Protein AF-A0A4U6BSP9-F1 (afdb_monomer_lite)

Secondary structure (DSSP, 8-state):
-EEEEEE---SSEEEEE-TT-EEEEES-EEEE-S-BSEEEEE-SS-EEEEEEEEEEE-SSEEBTT-SEEE-TT-EEEEEEEEEES-EESBSEEE-TT-EEE-SS--TTSS--SB--EE-TT-EE-

pLDDT: mean 96.48, std 7.24, range [45.84, 98.88]

Foldseek 3Di:
DADPAEAAADAAEQAAFEDLREAEAEPYEYEYEYEHLEHAHFPQLGEYEYYQYEYEYDDEYERANAHHEDANQGEYEYENYHYHDAYADEQYEFEHLYEHEDPPCDQCNGHYDHTYDYYHNGDYD

Structure (mmCIF, N/CA/C/O backbone):
data_AF-A0A4U6BSP9-F1
#
_entry.id   AF-A0A4U6BSP9-F1
#
loop_
_atom_site.group_PDB
_atom_site.id
_atom_site.type_symbol
_atom_site.label_atom_id
_atom_site.label_alt_id
_atom_site.label_comp_id
_atom_site.label_asym_id
_atom_site.label_enti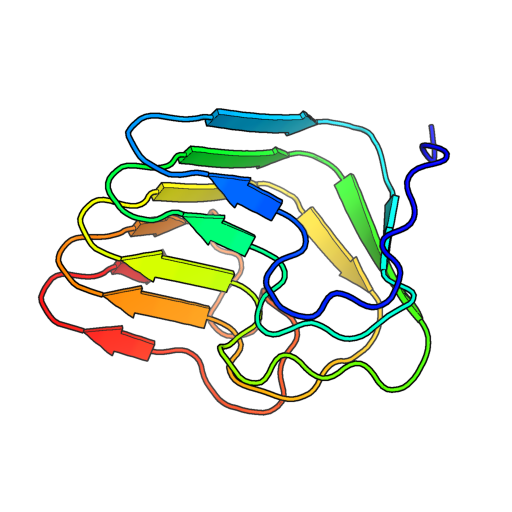ty_id
_atom_site.label_seq_id
_atom_site.pdbx_PDB_ins_code
_atom_site.Cartn_x
_atom_site.Cartn_y
_atom_site.Cartn_z
_atom_site.occupancy
_atom_site.B_iso_or_equiv
_atom_site.auth_seq_id
_atom_site.auth_comp_id
_atom_site.auth_asym_id
_atom_site.auth_atom_id
_atom_site.pdbx_PDB_model_num
ATOM 1 N N . MET A 1 1 ? -6.344 15.177 12.807 1.00 45.84 1 MET A N 1
ATOM 2 C CA . MET A 1 1 ? -7.540 15.573 12.029 1.00 45.84 1 MET A CA 1
ATOM 3 C C . MET A 1 1 ? -7.979 14.348 11.235 1.00 45.84 1 MET A C 1
ATOM 5 O O . MET A 1 1 ? -7.138 13.768 10.561 1.00 45.84 1 MET A O 1
ATOM 9 N N . SER A 1 2 ? -9.222 13.883 11.363 1.00 53.75 2 SER A N 1
ATOM 10 C CA . SER A 1 2 ? -9.761 12.863 10.450 1.00 53.75 2 SER A CA 1
ATOM 11 C C . SER A 1 2 ? -10.047 13.540 9.114 1.00 53.75 2 SER A C 1
ATOM 13 O O . SER A 1 2 ? -10.839 14.480 9.070 1.00 53.75 2 SER A O 1
ATOM 15 N N . GLY A 1 3 ? -9.361 13.137 8.049 1.00 59.94 3 GLY A N 1
ATOM 16 C CA . GLY A 1 3 ? -9.647 13.658 6.717 1.00 59.94 3 GLY A CA 1
ATOM 17 C C . GLY A 1 3 ? -11.009 13.167 6.239 1.00 59.94 3 GLY A C 1
ATOM 18 O O . GLY A 1 3 ? -11.423 12.060 6.572 1.00 59.94 3 GLY A O 1
ATOM 19 N N . ASN A 1 4 ? -11.683 13.954 5.399 1.00 76.75 4 ASN A N 1
ATOM 20 C CA . ASN A 1 4 ? -12.941 13.568 4.740 1.00 76.75 4 ASN A CA 1
ATOM 21 C C . ASN A 1 4 ? -12.745 12.503 3.637 1.00 76.75 4 ASN A C 1
ATOM 23 O O . ASN A 1 4 ? -13.596 12.340 2.766 1.00 76.75 4 ASN A O 1
ATOM 27 N N . VAL A 1 5 ? -11.604 11.808 3.622 1.00 89.38 5 VAL A N 1
ATOM 28 C CA . VAL A 1 5 ? -11.286 10.821 2.592 1.00 89.38 5 VAL A CA 1
ATOM 29 C C . VAL A 1 5 ? -11.961 9.499 2.948 1.00 89.38 5 VAL A C 1
ATOM 31 O O . VAL A 1 5 ? -11.734 8.922 4.014 1.00 89.38 5 VAL A O 1
ATOM 34 N N . SER A 1 6 ? -12.789 9.015 2.026 1.00 94.06 6 SER A N 1
ATOM 35 C CA . SER A 1 6 ? -13.433 7.710 2.098 1.00 94.06 6 SER A CA 1
ATOM 36 C C . SER A 1 6 ? -13.287 6.993 0.760 1.00 94.06 6 SER A C 1
ATOM 38 O O . SER A 1 6 ? -13.690 7.520 -0.277 1.00 94.06 6 SER A O 1
ATOM 40 N N . PHE A 1 7 ? -12.710 5.792 0.779 1.00 96.81 7 PHE A N 1
ATOM 41 C CA . PHE A 1 7 ? -12.642 4.931 -0.399 1.00 96.81 7 PHE A CA 1
ATOM 42 C C . PHE A 1 7 ? -13.891 4.054 -0.478 1.00 96.81 7 PHE A C 1
ATOM 44 O O . PHE A 1 7 ? -14.096 3.182 0.367 1.00 96.81 7 PHE A O 1
ATOM 51 N N . GLY A 1 8 ? -14.721 4.292 -1.493 1.00 96.94 8 GLY A N 1
ATOM 52 C CA . GLY A 1 8 ? -15.810 3.395 -1.881 1.00 96.94 8 GLY A CA 1
ATOM 53 C C . GLY A 1 8 ? -15.322 2.236 -2.755 1.00 96.94 8 GLY A C 1
ATOM 54 O O . GLY A 1 8 ? -14.129 2.093 -3.008 1.00 96.94 8 GLY A O 1
ATOM 55 N N . ALA A 1 9 ? -16.254 1.411 -3.235 1.00 97.56 9 ALA A N 1
ATOM 56 C CA . ALA A 1 9 ? -15.912 0.243 -4.041 1.00 97.56 9 ALA A CA 1
ATOM 57 C C . ALA A 1 9 ? -15.226 0.645 -5.357 1.00 97.56 9 ALA A C 1
ATOM 59 O O . ALA A 1 9 ? -15.690 1.544 -6.058 1.00 97.56 9 ALA A O 1
ATOM 60 N N . CYS A 1 10 ? -14.141 -0.047 -5.706 1.00 97.12 10 CYS A N 1
ATOM 61 C CA . CYS A 1 10 ? -13.367 0.210 -6.919 1.00 97.12 10 CYS A CA 1
ATOM 62 C C . CYS A 1 10 ? -13.153 -1.081 -7.712 1.00 97.12 10 CYS A C 1
ATOM 64 O O . CYS A 1 10 ? -12.744 -2.096 -7.159 1.00 97.12 10 CYS A O 1
ATOM 66 N N . ALA A 1 11 ? -13.328 -1.034 -9.035 1.00 96.56 11 ALA A N 1
ATOM 67 C CA . ALA A 1 11 ? -13.064 -2.192 -9.897 1.00 96.56 11 ALA A CA 1
ATOM 68 C C . ALA A 1 11 ? -11.572 -2.582 -9.959 1.00 96.56 11 ALA A C 1
ATOM 70 O O . ALA A 1 11 ? -11.241 -3.697 -10.346 1.00 96.56 11 ALA A O 1
ATOM 71 N N . ALA A 1 12 ? -10.672 -1.660 -9.594 1.00 96.56 12 ALA A N 1
ATOM 72 C CA . ALA A 1 12 ? -9.226 -1.861 -9.595 1.00 96.56 12 ALA A CA 1
ATOM 73 C C . ALA A 1 12 ? -8.620 -1.576 -8.211 1.00 96.56 12 ALA A C 1
ATOM 75 O O . ALA A 1 12 ? -8.811 -2.364 -7.294 1.00 96.56 12 ALA A O 1
ATOM 76 N N . ASN A 1 13 ? -7.884 -0.476 -8.040 1.00 98.12 13 ASN A N 1
ATOM 77 C CA . ASN A 1 13 ? -7.147 -0.184 -6.809 1.00 98.12 13 ASN A CA 1
ATOM 78 C C . ASN A 1 13 ? -7.597 1.149 -6.208 1.00 98.12 13 ASN A C 1
ATOM 80 O O . ASN A 1 13 ? -7.906 2.069 -6.962 1.00 98.12 13 ASN A O 1
ATOM 84 N N . HIS A 1 14 ? -7.550 1.280 -4.881 1.00 98.38 14 HIS A N 1
ATOM 85 C CA . HIS A 1 14 ? -7.786 2.567 -4.209 1.00 98.38 14 HIS A CA 1
ATOM 86 C C . HIS A 1 14 ? -6.618 3.544 -4.398 1.00 98.38 14 HIS A C 1
ATOM 88 O O . HIS A 1 14 ? -6.818 4.683 -4.806 1.00 98.38 14 HIS A O 1
ATOM 94 N N . LEU A 1 15 ? -5.392 3.093 -4.124 1.00 98.31 15 LEU A N 1
ATOM 95 C CA . LEU A 1 15 ? -4.161 3.872 -4.238 1.00 98.31 15 LEU A CA 1
ATOM 96 C C . LEU A 1 15 ? -3.248 3.183 -5.249 1.00 98.31 15 LEU A C 1
ATOM 98 O O . LEU A 1 15 ? -2.693 2.116 -4.978 1.00 98.31 15 LEU A O 1
ATOM 102 N N . ARG A 1 16 ? -3.114 3.771 -6.440 1.00 98.25 16 ARG A N 1
ATOM 103 C CA . ARG A 1 16 ? -2.316 3.213 -7.535 1.00 98.25 16 ARG A CA 1
ATOM 104 C C . ARG A 1 16 ? -1.221 4.189 -7.953 1.00 98.25 16 ARG A C 1
ATOM 106 O O . ARG A 1 16 ? -1.510 5.204 -8.574 1.00 98.25 16 ARG A O 1
ATOM 113 N N . ALA A 1 17 ? 0.024 3.826 -7.675 1.00 98.56 17 ALA A N 1
ATOM 114 C CA . ALA A 1 17 ? 1.214 4.513 -8.155 1.00 98.56 17 ALA A CA 1
ATOM 115 C C . ALA A 1 17 ? 1.898 3.648 -9.223 1.00 98.56 17 ALA A C 1
ATOM 117 O O . ALA A 1 17 ? 2.220 2.483 -8.980 1.00 98.56 17 ALA A O 1
ATOM 118 N N . THR A 1 18 ? 2.108 4.193 -10.418 1.00 97.88 18 THR A N 1
ATOM 119 C CA . THR A 1 18 ? 2.734 3.481 -11.544 1.00 97.88 18 THR A CA 1
ATOM 120 C C . THR A 1 18 ? 3.692 4.401 -12.278 1.00 97.88 18 THR A C 1
ATOM 122 O O . THR A 1 18 ? 3.470 5.607 -12.265 1.00 97.88 18 THR A O 1
ATOM 125 N N . GLN A 1 19 ? 4.677 3.843 -12.982 1.00 96.31 19 GLN A N 1
ATOM 126 C CA . GLN A 1 19 ? 5.569 4.582 -13.881 1.00 96.31 19 GLN A CA 1
ATOM 127 C C . GLN A 1 19 ? 6.202 5.797 -13.187 1.00 96.31 19 GLN A C 1
ATOM 129 O O . GLN A 1 19 ? 6.028 6.929 -13.627 1.00 96.31 19 GLN A O 1
ATOM 134 N N . TYR A 1 20 ? 6.904 5.558 -12.074 1.00 96.56 20 TYR A N 1
ATOM 135 C CA . TYR A 1 20 ? 7.562 6.602 -11.271 1.00 96.56 20 TYR A CA 1
ATOM 136 C C . TYR A 1 20 ? 6.608 7.568 -10.546 1.00 96.56 20 TYR A C 1
ATOM 138 O O . TYR A 1 20 ? 7.059 8.522 -9.916 1.00 96.56 20 TYR A O 1
ATOM 146 N N . GLY A 1 21 ? 5.294 7.318 -10.582 1.00 98.31 21 GLY A N 1
ATOM 147 C CA . GLY A 1 21 ? 4.315 8.073 -9.804 1.00 98.31 21 GLY A CA 1
ATOM 148 C C . GLY A 1 21 ? 4.488 7.880 -8.295 1.00 98.31 21 GLY A C 1
ATOM 149 O O . GLY A 1 21 ? 4.900 6.810 -7.838 1.00 98.31 21 GLY A O 1
ATOM 150 N N . SER A 1 22 ? 4.126 8.906 -7.523 1.00 98.25 22 SER A N 1
ATOM 151 C CA . SER A 1 22 ? 4.203 8.897 -6.063 1.00 98.25 22 SER A CA 1
ATOM 152 C C . SER A 1 22 ? 2.875 9.279 -5.407 1.00 98.25 22 SER A C 1
ATOM 154 O O . SER A 1 22 ? 2.141 10.141 -5.889 1.00 98.25 22 SER A O 1
ATOM 156 N N . ILE A 1 23 ? 2.561 8.619 -4.293 1.00 98.50 23 ILE A N 1
ATOM 157 C CA . ILE A 1 23 ? 1.435 8.951 -3.414 1.00 98.50 23 ILE A CA 1
ATOM 158 C C . ILE A 1 23 ? 1.98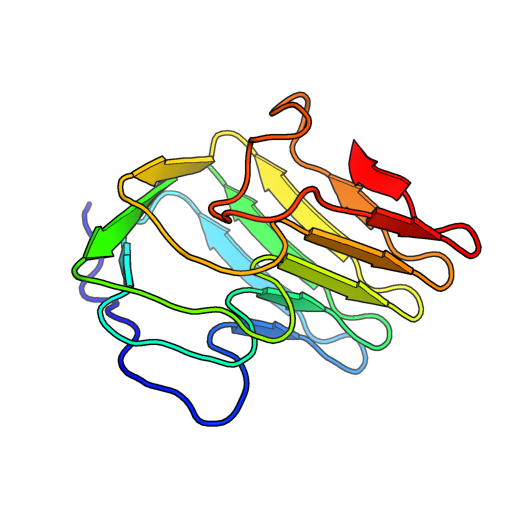4 9.107 -2.000 1.00 98.50 23 ILE A C 1
ATOM 160 O O . ILE A 1 23 ? 2.629 8.197 -1.483 1.00 98.50 23 ILE A O 1
ATOM 164 N N . LEU A 1 24 ? 1.711 10.249 -1.370 1.00 97.75 24 LEU A N 1
ATOM 165 C CA . LEU A 1 24 ? 2.145 10.561 -0.010 1.00 97.75 24 LEU A CA 1
ATOM 166 C C . LEU A 1 24 ? 0.926 10.927 0.837 1.00 97.75 24 LEU A C 1
ATOM 168 O O . LEU A 1 24 ? 0.209 11.871 0.512 1.00 97.75 24 LEU A O 1
ATOM 172 N N . ILE A 1 25 ? 0.703 10.197 1.929 1.00 95.75 25 ILE A N 1
ATOM 173 C CA . ILE A 1 25 ? -0.360 10.482 2.898 1.00 95.75 25 ILE A CA 1
ATOM 174 C C . ILE A 1 25 ? 0.265 10.479 4.290 1.00 95.75 25 ILE A C 1
ATOM 176 O O . ILE A 1 25 ? 0.834 9.481 4.722 1.00 95.75 25 ILE A O 1
ATOM 180 N N . SER A 1 26 ? 0.176 11.599 5.003 1.00 95.56 26 SER A N 1
ATOM 181 C CA . SER A 1 26 ? 0.824 11.757 6.305 1.00 95.56 26 SER A CA 1
ATOM 182 C C . SER A 1 26 ? -0.095 12.464 7.290 1.00 95.56 26 SER A C 1
ATOM 184 O O . SER A 1 26 ? -0.664 13.501 6.955 1.00 95.56 26 SER A O 1
ATOM 186 N N . GLY A 1 27 ? -0.256 11.913 8.496 1.00 94.88 27 GLY A N 1
ATOM 187 C CA . GLY A 1 27 ? -0.946 12.582 9.608 1.00 94.88 27 GLY A CA 1
ATOM 188 C C . GLY A 1 27 ? -2.469 12.714 9.479 1.00 94.88 27 GLY A C 1
ATOM 189 O O . GLY A 1 27 ? -3.104 13.345 10.329 1.00 94.88 27 GLY A O 1
ATOM 190 N N . VAL A 1 28 ? -3.068 12.154 8.424 1.00 93.81 28 VAL A N 1
ATOM 191 C CA . VAL A 1 28 ? -4.499 12.287 8.129 1.00 93.81 28 VAL A CA 1
ATOM 192 C C . VAL A 1 28 ? -5.143 10.909 8.060 1.00 93.81 28 VAL A C 1
ATOM 194 O O . VAL A 1 28 ? -4.869 10.120 7.157 1.00 93.81 28 VAL A O 1
ATOM 197 N N . ASN A 1 29 ? -6.027 10.640 9.019 1.00 95.25 29 ASN A N 1
ATOM 198 C CA . ASN A 1 29 ? -6.803 9.402 9.064 1.00 95.25 29 ASN A CA 1
ATOM 199 C C . ASN A 1 29 ? -7.852 9.393 7.948 1.00 95.25 29 ASN A C 1
ATOM 201 O O . ASN A 1 29 ? -8.396 10.447 7.611 1.00 95.25 29 ASN A O 1
ATOM 205 N N . TYR A 1 30 ? -8.176 8.213 7.426 1.00 96.75 30 TYR A N 1
ATOM 206 C CA . TYR A 1 30 ? -9.213 8.035 6.407 1.00 96.75 30 TYR A CA 1
ATOM 207 C C . TYR A 1 30 ? -9.918 6.687 6.557 1.00 96.75 30 TYR A C 1
ATOM 209 O O . TYR A 1 30 ? -9.483 5.816 7.313 1.00 96.75 30 TYR A O 1
ATOM 217 N N . THR A 1 31 ? -11.021 6.520 5.828 1.00 97.12 31 THR A N 1
ATOM 218 C CA . THR A 1 31 ? -11.847 5.307 5.902 1.00 97.12 31 THR A CA 1
ATOM 219 C C . THR A 1 31 ? -11.870 4.560 4.568 1.00 97.12 31 THR A C 1
ATOM 221 O O . THR A 1 31 ? -11.842 5.169 3.499 1.00 97.12 31 THR A O 1
ATOM 224 N N . ILE A 1 32 ? -11.952 3.234 4.619 1.00 97.94 32 ILE A N 1
ATOM 225 C CA . ILE A 1 32 ? -12.266 2.360 3.490 1.00 97.94 32 ILE A CA 1
ATOM 226 C C . ILE A 1 32 ? -13.645 1.747 3.746 1.00 97.94 32 ILE A C 1
ATOM 228 O O . ILE A 1 32 ? -13.834 1.025 4.722 1.00 97.94 32 ILE A O 1
ATOM 232 N N . ASN A 1 33 ? -14.589 2.047 2.858 1.00 96.81 33 ASN A N 1
ATOM 233 C CA . ASN A 1 33 ? -15.991 1.629 2.929 1.00 96.81 33 ASN A CA 1
ATOM 234 C C . ASN A 1 33 ? -16.388 0.674 1.791 1.00 96.81 33 ASN A C 1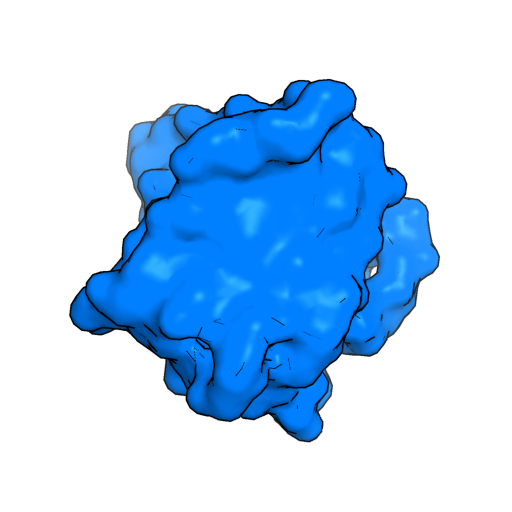
ATOM 236 O O . ASN A 1 33 ? -17.529 0.221 1.745 1.00 96.81 33 ASN A O 1
ATOM 240 N N . GLY A 1 34 ? -15.489 0.386 0.845 1.00 97.69 34 GLY A N 1
ATOM 241 C CA . GLY A 1 34 ? -15.770 -0.524 -0.261 1.00 97.69 34 GLY A CA 1
ATOM 242 C C . GLY A 1 34 ? -14.597 -1.420 -0.628 1.00 97.69 34 GLY A C 1
ATOM 243 O O . GLY A 1 34 ? -13.438 -1.103 -0.369 1.00 97.69 34 GLY A O 1
ATOM 244 N N . SER A 1 35 ? -14.923 -2.576 -1.202 1.00 98.50 35 SER A N 1
ATOM 245 C CA . SER A 1 35 ? -13.951 -3.558 -1.685 1.00 98.50 35 SER A CA 1
ATOM 246 C C . SER A 1 35 ? -13.273 -3.089 -2.973 1.00 98.50 35 SER A C 1
ATOM 248 O O . SER A 1 35 ? -13.849 -2.337 -3.762 1.00 98.50 35 SER A O 1
ATOM 250 N N . ALA A 1 36 ? -12.062 -3.583 -3.209 1.00 98.75 36 ALA A N 1
ATOM 251 C CA . ALA A 1 36 ? -11.309 -3.345 -4.435 1.00 98.75 36 ALA A CA 1
ATOM 252 C C . ALA A 1 36 ? -10.431 -4.555 -4.757 1.00 98.75 36 ALA A C 1
ATOM 254 O O . ALA A 1 36 ? -10.339 -5.485 -3.966 1.00 98.75 36 ALA A O 1
ATOM 255 N N . VAL A 1 37 ? -9.731 -4.563 -5.887 1.00 98.62 37 VAL A N 1
ATOM 256 C CA . VAL A 1 37 ? -8.697 -5.583 -6.127 1.00 98.62 37 VAL A CA 1
ATOM 257 C C . VAL A 1 37 ? -7.555 -5.404 -5.125 1.00 98.62 37 VAL A C 1
ATOM 259 O O . VAL A 1 37 ? -7.062 -6.391 -4.583 1.00 98.62 37 VAL A O 1
ATOM 262 N N . ARG A 1 38 ? -7.145 -4.154 -4.858 1.00 98.69 38 ARG A N 1
ATOM 263 C CA . ARG A 1 38 ? -6.045 -3.803 -3.939 1.00 98.69 38 ARG A CA 1
ATOM 264 C C . ARG A 1 38 ? -6.316 -2.469 -3.251 1.00 98.69 38 ARG A C 1
ATOM 266 O O . ARG A 1 38 ? -6.910 -1.574 -3.859 1.00 98.69 38 ARG A O 1
ATOM 273 N N . HIS A 1 39 ? -5.820 -2.285 -2.030 1.00 98.75 39 HIS A N 1
ATOM 274 C CA . HIS A 1 39 ? -5.800 -0.950 -1.437 1.00 98.75 39 HIS A CA 1
ATOM 275 C C . HIS A 1 39 ? -4.565 -0.168 -1.894 1.00 98.75 39 HIS A C 1
ATOM 277 O O . HIS A 1 39 ? -4.726 0.907 -2.463 1.00 98.75 39 HIS A O 1
ATOM 283 N N . HIS A 1 40 ? -3.364 -0.737 -1.752 1.00 98.75 40 HIS A N 1
ATOM 284 C CA . HIS A 1 40 ? -2.129 -0.177 -2.311 1.00 98.75 40 HIS A CA 1
ATOM 285 C C . HIS A 1 40 ? -1.653 -0.975 -3.521 1.00 98.75 40 HIS A C 1
ATOM 287 O O . HIS A 1 40 ? -1.577 -2.204 -3.480 1.00 98.75 40 HIS A O 1
ATOM 293 N N . SER A 1 41 ? -1.261 -0.268 -4.575 1.00 98.62 41 SER A N 1
ATOM 294 C CA . SER A 1 41 ? -0.652 -0.842 -5.769 1.00 98.62 41 SER A CA 1
ATOM 295 C C . SER A 1 41 ? 0.488 0.046 -6.257 1.00 98.62 41 SER A C 1
ATOM 297 O O . SER A 1 41 ? 0.237 1.081 -6.873 1.00 98.62 41 SER A O 1
ATOM 299 N N . ALA A 1 42 ? 1.726 -0.386 -6.040 1.00 98.81 42 ALA A N 1
ATOM 300 C CA . ALA A 1 42 ? 2.935 0.261 -6.542 1.00 98.81 42 ALA A CA 1
ATOM 301 C C . ALA A 1 42 ? 3.550 -0.588 -7.669 1.00 98.81 42 ALA A C 1
ATOM 303 O O . ALA A 1 42 ? 4.151 -1.624 -7.395 1.00 98.81 42 ALA A O 1
ATOM 304 N N . SER A 1 43 ? 3.350 -0.204 -8.937 1.00 96.94 43 SER A N 1
ATOM 305 C CA . SER A 1 43 ? 3.815 -0.998 -10.090 1.00 96.94 43 SER A CA 1
ATOM 306 C C . SER A 1 43 ? 3.610 -0.338 -11.458 1.00 96.94 43 SER A C 1
ATOM 308 O O . SER A 1 43 ? 2.503 0.124 -11.730 1.00 96.94 43 SER A O 1
ATOM 310 N N . PRO A 1 44 ? 4.578 -0.402 -12.391 1.00 97.75 44 PRO A N 1
ATOM 311 C CA . PRO A 1 44 ? 6.011 -0.581 -12.157 1.00 97.75 44 PRO A CA 1
ATOM 312 C C . PRO A 1 44 ? 6.606 0.697 -11.552 1.00 97.75 44 PRO A C 1
ATOM 314 O O . PRO A 1 44 ? 6.094 1.784 -11.819 1.00 97.75 44 PRO A O 1
ATOM 317 N N . ALA A 1 45 ? 7.672 0.577 -10.758 1.00 97.81 45 ALA A N 1
ATOM 318 C CA . ALA A 1 45 ? 8.439 1.696 -10.189 1.00 97.81 45 ALA A CA 1
ATOM 319 C C . ALA A 1 45 ? 7.597 2.790 -9.492 1.00 97.81 45 ALA A C 1
ATOM 321 O O . ALA A 1 45 ? 7.982 3.954 -9.472 1.00 97.81 45 ALA A O 1
ATOM 322 N N . GLY A 1 46 ? 6.416 2.445 -8.971 1.00 98.75 46 GLY A N 1
ATOM 323 C CA . GLY A 1 46 ? 5.575 3.374 -8.218 1.00 98.75 46 GLY A CA 1
ATOM 324 C C . GLY A 1 46 ? 6.027 3.481 -6.766 1.00 98.75 46 GLY A C 1
ATOM 325 O O . GLY A 1 46 ? 6.570 2.520 -6.222 1.00 98.75 46 GLY A O 1
ATOM 326 N N . TYR A 1 47 ? 5.750 4.617 -6.131 1.00 98.75 47 TYR A N 1
ATOM 327 C CA . TYR A 1 47 ? 6.031 4.837 -4.715 1.00 98.75 47 TYR A CA 1
ATOM 328 C C . TYR A 1 47 ? 4.763 5.214 -3.947 1.00 98.75 47 TYR A C 1
ATOM 330 O O . TYR A 1 47 ? 4.049 6.143 -4.325 1.00 98.75 47 TYR A O 1
ATOM 338 N N . ILE A 1 48 ? 4.469 4.501 -2.863 1.00 98.88 48 ILE A N 1
ATOM 339 C CA . ILE A 1 48 ? 3.364 4.828 -1.955 1.00 98.88 48 ILE A CA 1
ATOM 340 C C . ILE A 1 48 ? 3.924 4.936 -0.542 1.00 98.88 48 ILE A C 1
ATOM 342 O O . ILE A 1 48 ? 4.495 3.974 -0.039 1.00 98.88 48 ILE A O 1
ATOM 346 N N . ASN A 1 49 ? 3.721 6.086 0.097 1.00 98.56 49 ASN A N 1
ATOM 347 C CA . ASN A 1 49 ? 4.170 6.347 1.457 1.00 98.56 49 ASN A CA 1
ATOM 348 C C . ASN A 1 49 ? 3.013 6.794 2.351 1.00 98.56 49 ASN A C 1
ATOM 350 O O . ASN A 1 49 ? 2.416 7.849 2.114 1.00 98.56 49 ASN A O 1
ATOM 354 N N . LEU A 1 50 ? 2.715 6.006 3.383 1.00 98.25 50 LEU A N 1
ATOM 355 C CA . LEU A 1 50 ? 1.736 6.328 4.418 1.00 98.25 50 LEU A CA 1
ATOM 356 C C . LEU A 1 50 ? 2.437 6.446 5.770 1.00 98.25 50 LEU A C 1
ATOM 358 O O . LEU A 1 50 ? 3.150 5.532 6.182 1.00 98.25 50 LEU A O 1
ATOM 362 N N . VAL A 1 51 ? 2.217 7.552 6.482 1.00 97.94 51 VAL A N 1
ATOM 363 C CA . VAL A 1 51 ? 2.921 7.824 7.744 1.00 97.94 51 VAL A CA 1
ATOM 364 C C . VAL A 1 51 ? 1.993 8.411 8.811 1.00 97.94 51 VAL A C 1
ATOM 366 O O . VAL A 1 51 ? 1.226 9.331 8.533 1.00 97.94 51 VAL A O 1
ATOM 369 N N . ASN A 1 52 ? 2.107 7.924 10.053 1.00 97.00 52 ASN A N 1
ATOM 370 C CA . ASN A 1 52 ? 1.450 8.487 11.244 1.00 97.00 52 ASN A CA 1
ATOM 371 C C . ASN A 1 52 ? -0.074 8.657 11.090 1.00 97.00 52 ASN A C 1
ATOM 373 O O . ASN A 1 52 ? -0.599 9.757 11.269 1.00 97.00 52 ASN A O 1
ATOM 377 N N . LEU A 1 53 ? -0.789 7.594 10.721 1.00 96.75 53 LEU A N 1
ATOM 378 C CA . LEU A 1 53 ? -2.236 7.665 10.499 1.00 96.75 53 LEU A CA 1
ATOM 379 C C . LEU A 1 53 ? -2.958 6.366 10.857 1.00 96.75 53 LEU A C 1
ATOM 381 O O . LEU A 1 53 ? -2.379 5.281 10.858 1.00 96.75 53 LEU A O 1
ATOM 385 N N . THR A 1 54 ? -4.258 6.483 11.095 1.00 96.94 54 THR A N 1
ATOM 386 C CA . THR A 1 54 ? -5.178 5.356 11.241 1.00 96.94 54 THR A CA 1
ATOM 387 C C . THR A 1 54 ? -6.057 5.241 10.003 1.00 96.94 54 THR A C 1
ATOM 389 O O . THR A 1 54 ? -6.690 6.212 9.584 1.00 96.94 54 THR A O 1
ATOM 392 N N . VAL A 1 55 ? -6.121 4.037 9.443 1.00 97.75 55 VAL A N 1
ATOM 393 C CA . VAL A 1 55 ? -7.041 3.658 8.372 1.00 97.75 55 VAL A CA 1
ATOM 394 C C . VAL A 1 55 ? -8.145 2.798 8.963 1.00 97.75 55 VAL A C 1
ATOM 396 O O . VAL A 1 55 ? -7.886 1.708 9.478 1.00 97.75 55 VAL A O 1
ATOM 399 N N . THR A 1 56 ? -9.382 3.273 8.884 1.00 97.50 56 THR A N 1
ATOM 400 C CA . THR A 1 56 ? -10.551 2.535 9.373 1.00 97.50 56 THR A CA 1
ATOM 401 C C . THR A 1 56 ? -11.189 1.757 8.228 1.00 97.50 56 THR A C 1
ATOM 403 O O . THR A 1 56 ? -11.532 2.331 7.201 1.00 97.50 56 THR A O 1
ATOM 406 N N . LEU A 1 57 ? -11.357 0.451 8.392 1.00 98.12 57 LEU A N 1
ATOM 407 C CA . LEU A 1 57 ? -12.057 -0.435 7.468 1.00 98.12 57 LEU A CA 1
ATOM 408 C C . LEU A 1 57 ? -13.457 -0.693 8.020 1.00 98.12 57 LEU A C 1
ATOM 410 O O . LEU A 1 57 ? -13.594 -1.137 9.161 1.00 98.12 57 LEU A O 1
ATOM 414 N N . THR A 1 58 ? -14.490 -0.452 7.217 1.00 96.12 58 THR A N 1
ATOM 415 C CA . THR A 1 58 ? -15.878 -0.716 7.614 1.00 96.12 58 THR A CA 1
ATOM 416 C C . THR A 1 58 ? -16.521 -1.774 6.718 1.00 96.12 58 THR A C 1
ATOM 418 O O . THR A 1 58 ? -16.283 -1.828 5.513 1.00 96.12 58 THR A O 1
ATOM 421 N N . GLY A 1 59 ? -17.340 -2.641 7.319 1.00 92.88 59 GLY A N 1
ATOM 422 C CA . GLY A 1 59 ? -18.030 -3.721 6.611 1.00 92.88 59 GLY A CA 1
ATOM 423 C C . GLY A 1 59 ? -17.148 -4.932 6.280 1.00 92.88 59 GLY A C 1
ATOM 424 O O . GLY A 1 59 ? -16.093 -5.151 6.875 1.00 92.88 59 GLY A O 1
ATOM 425 N N . THR A 1 60 ? -17.620 -5.756 5.341 1.00 92.81 60 THR A N 1
ATOM 426 C CA . THR A 1 60 ? -16.973 -7.013 4.930 1.00 92.81 60 THR A CA 1
ATOM 427 C C . THR A 1 60 ? -16.135 -6.795 3.671 1.00 92.81 60 THR A C 1
ATOM 429 O O . THR A 1 60 ? -16.547 -7.127 2.560 1.00 92.81 60 THR A O 1
ATOM 432 N N . LEU A 1 61 ? -14.962 -6.185 3.837 1.00 98.19 61 LEU A N 1
ATOM 433 C CA . LEU A 1 61 ? -14.101 -5.817 2.713 1.00 98.19 61 LEU A CA 1
ATOM 434 C C . LEU A 1 61 ? -13.323 -7.018 2.154 1.00 98.19 61 LEU A C 1
ATOM 436 O O . LEU A 1 61 ? -12.834 -7.880 2.893 1.00 98.19 61 LEU A O 1
ATOM 440 N N . ALA A 1 62 ? -13.155 -7.047 0.834 1.00 98.31 62 ALA A N 1
ATOM 441 C CA . ALA A 1 62 ? -12.367 -8.051 0.128 1.00 98.31 62 ALA A CA 1
ATOM 442 C C . ALA A 1 62 ? -11.354 -7.387 -0.809 1.00 98.31 62 ALA A C 1
ATOM 444 O O . ALA A 1 62 ? -11.714 -6.487 -1.569 1.00 98.31 62 ALA A O 1
ATOM 445 N N . PHE A 1 63 ? -10.105 -7.864 -0.764 1.00 98.69 63 PHE A N 1
ATOM 446 C CA . PHE A 1 63 ? -9.016 -7.446 -1.649 1.00 98.69 63 PHE A CA 1
ATOM 447 C C . PHE A 1 63 ? -8.446 -8.652 -2.388 1.00 98.69 63 PHE A C 1
ATOM 449 O O . PHE A 1 63 ? -7.493 -9.290 -1.939 1.00 98.69 63 PHE A O 1
ATOM 456 N N . SER A 1 64 ? -9.059 -8.991 -3.523 1.00 98.00 64 SER A N 1
ATOM 457 C CA . SER A 1 64 ? -8.777 -10.229 -4.266 1.00 98.00 64 SER A CA 1
ATOM 458 C C . SER A 1 64 ? -7.353 -10.314 -4.825 1.00 98.00 64 SER A C 1
ATOM 460 O O . SER A 1 64 ? -6.823 -11.411 -4.971 1.00 98.00 64 SER A O 1
ATOM 462 N N . GLY A 1 65 ? -6.707 -9.179 -5.101 1.00 96.62 65 GLY A N 1
ATOM 463 C CA . GLY A 1 65 ? -5.297 -9.114 -5.492 1.00 96.62 65 GLY A CA 1
ATOM 464 C C . GLY A 1 65 ? -4.329 -9.018 -4.310 1.00 96.62 65 GLY A C 1
ATOM 465 O O . GLY A 1 65 ? -3.119 -9.084 -4.517 1.00 96.62 65 GLY A O 1
ATOM 466 N N . GLY A 1 66 ? -4.841 -8.857 -3.092 1.00 97.44 66 GLY A N 1
ATOM 467 C CA . GLY A 1 66 ? -4.085 -8.567 -1.879 1.00 97.44 66 GLY A CA 1
ATOM 468 C C . GLY A 1 66 ? -4.126 -7.087 -1.488 1.00 97.44 66 GLY A C 1
ATOM 469 O O . GLY A 1 66 ? -4.191 -6.204 -2.347 1.00 97.44 66 GLY A O 1
ATOM 470 N N . PHE A 1 67 ? -4.104 -6.811 -0.182 1.00 98.81 67 PHE A N 1
ATOM 471 C CA . PHE A 1 67 ? -4.295 -5.468 0.372 1.00 98.81 67 PHE A CA 1
ATOM 472 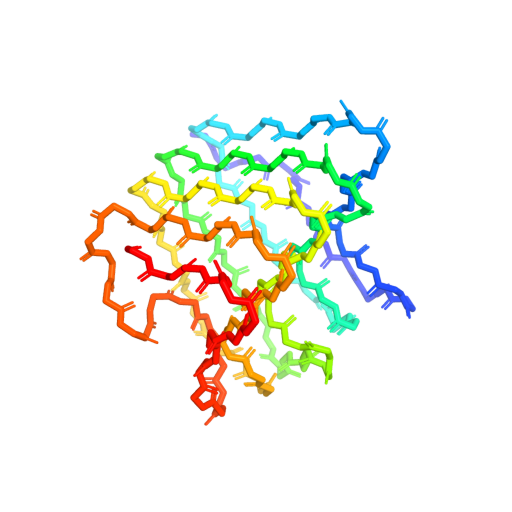C C . PHE A 1 67 ? -3.183 -4.503 -0.060 1.00 98.81 67 PHE A C 1
ATOM 474 O O . PHE A 1 67 ? -3.477 -3.431 -0.595 1.00 98.81 67 PHE A O 1
ATOM 481 N N . ALA A 1 68 ? -1.918 -4.898 0.121 1.00 98.88 68 ALA A N 1
ATOM 482 C CA . ALA A 1 68 ? -0.749 -4.164 -0.359 1.00 98.88 68 ALA A CA 1
ATOM 483 C C . ALA A 1 68 ? 0.002 -4.946 -1.445 1.00 98.88 68 ALA A C 1
ATOM 485 O O . ALA A 1 68 ? 0.365 -6.104 -1.260 1.00 98.88 68 ALA A O 1
ATOM 486 N N . PHE A 1 69 ? 0.276 -4.312 -2.579 1.00 98.81 69 PHE A N 1
ATOM 487 C CA . PHE A 1 69 ? 0.967 -4.959 -3.690 1.00 98.81 69 PHE A CA 1
ATOM 488 C C . PHE A 1 69 ? 2.051 -4.080 -4.272 1.00 98.81 69 PHE A C 1
ATOM 490 O O . PHE A 1 69 ? 1.784 -2.952 -4.697 1.00 98.81 69 PHE A O 1
ATOM 497 N N . ALA A 1 70 ? 3.243 -4.649 -4.369 1.00 98.81 70 ALA A N 1
ATOM 498 C CA . ALA A 1 70 ? 4.354 -4.044 -5.064 1.00 98.81 70 ALA A CA 1
ATOM 499 C C . ALA A 1 70 ? 4.994 -5.075 -6.001 1.00 98.81 70 ALA A C 1
ATOM 501 O O . ALA A 1 70 ? 5.318 -6.192 -5.591 1.00 98.81 70 ALA A O 1
ATOM 502 N N . ASP A 1 71 ? 5.189 -4.699 -7.263 1.00 98.38 71 ASP A N 1
ATOM 503 C CA . ASP A 1 71 ? 6.009 -5.459 -8.206 1.00 98.38 71 ASP A CA 1
ATOM 504 C C . ASP A 1 71 ? 6.789 -4.535 -9.147 1.00 98.38 71 ASP A C 1
ATOM 506 O O . ASP A 1 71 ? 6.530 -3.333 -9.218 1.00 98.38 71 ASP A O 1
ATOM 510 N N . ARG A 1 72 ? 7.774 -5.101 -9.857 1.00 98.25 72 ARG A N 1
ATOM 511 C CA . ARG A 1 72 ? 8.592 -4.405 -10.869 1.00 98.25 72 ARG A CA 1
ATOM 512 C C . ARG A 1 72 ? 9.149 -3.086 -10.328 1.00 98.25 72 ARG A C 1
ATOM 514 O O . ARG A 1 72 ? 8.839 -2.014 -10.848 1.00 98.25 72 ARG A O 1
ATOM 521 N N . LEU A 1 73 ? 9.961 -3.186 -9.273 1.00 98.38 73 LEU A N 1
ATOM 522 C CA . LEU A 1 73 ? 10.576 -2.051 -8.563 1.00 98.38 73 LEU A CA 1
ATOM 523 C C . LEU A 1 73 ? 9.584 -1.130 -7.830 1.00 98.38 73 LEU A C 1
ATOM 525 O O . LEU A 1 73 ? 9.933 -0.008 -7.473 1.00 98.38 73 LEU A O 1
ATOM 529 N N . GLY A 1 74 ? 8.344 -1.570 -7.612 1.00 98.81 74 GLY A N 1
ATOM 530 C CA . GLY A 1 74 ? 7.409 -0.862 -6.744 1.00 98.81 74 GLY A CA 1
ATOM 531 C C . GLY A 1 74 ? 7.928 -0.758 -5.310 1.00 98.81 74 GLY A C 1
ATOM 532 O O . GLY A 1 74 ? 8.536 -1.697 -4.791 1.00 98.81 74 GLY A O 1
ATOM 533 N N . PHE A 1 75 ? 7.656 0.371 -4.661 1.00 98.75 75 PHE A N 1
ATOM 534 C CA . PHE A 1 75 ? 8.041 0.606 -3.277 1.00 98.75 75 PHE A CA 1
ATOM 535 C C . PHE A 1 75 ? 6.855 1.114 -2.458 1.00 98.75 75 PHE A C 1
ATOM 537 O O . PHE A 1 75 ? 6.243 2.131 -2.787 1.00 98.75 75 PHE A O 1
ATOM 544 N N . ILE A 1 76 ? 6.515 0.391 -1.394 1.00 98.88 76 ILE A N 1
ATOM 545 C CA . ILE A 1 76 ? 5.486 0.790 -0.431 1.00 98.88 76 ILE A CA 1
ATOM 546 C C . ILE A 1 76 ? 6.144 0.952 0.933 1.00 98.88 76 ILE A C 1
ATOM 548 O O . ILE A 1 76 ? 6.804 0.030 1.410 1.00 98.88 76 ILE A O 1
ATOM 552 N N . THR A 1 77 ? 5.925 2.093 1.576 1.00 98.69 77 THR A N 1
ATOM 553 C CA . THR A 1 77 ? 6.371 2.369 2.942 1.00 98.69 77 THR A CA 1
ATOM 554 C C . THR A 1 77 ? 5.194 2.772 3.809 1.00 98.69 77 THR A C 1
ATOM 556 O O . THR A 1 77 ? 4.550 3.791 3.567 1.00 98.69 77 THR A O 1
ATOM 559 N N . ASN A 1 78 ? 4.937 1.990 4.853 1.00 98.50 78 ASN A N 1
ATOM 560 C CA . ASN A 1 78 ? 3.920 2.310 5.842 1.00 98.50 78 ASN A CA 1
ATOM 561 C C . ASN A 1 78 ? 4.571 2.396 7.218 1.00 98.50 78 ASN A C 1
ATOM 563 O O . ASN A 1 78 ? 4.928 1.381 7.809 1.00 98.50 78 ASN A O 1
ATOM 567 N N . THR A 1 79 ? 4.724 3.614 7.727 1.00 98.12 79 THR A N 1
ATOM 568 C CA . THR A 1 79 ? 5.409 3.885 8.996 1.00 98.12 79 THR A CA 1
ATOM 569 C C . THR A 1 79 ? 4.407 4.367 10.029 1.00 98.12 79 THR A C 1
ATOM 571 O O . THR A 1 79 ? 3.754 5.389 9.819 1.00 98.12 79 THR A O 1
ATOM 574 N N . ASN A 1 80 ? 4.301 3.671 11.164 1.00 97.25 80 ASN A N 1
ATOM 575 C CA . ASN A 1 80 ? 3.362 4.041 12.229 1.00 97.25 80 ASN A CA 1
ATOM 576 C C . ASN A 1 80 ? 1.918 4.212 11.696 1.00 97.25 80 ASN A C 1
ATOM 578 O O . ASN A 1 80 ? 1.243 5.210 11.956 1.00 97.25 80 ASN A O 1
ATOM 582 N N . VAL A 1 81 ? 1.480 3.258 10.866 1.00 98.38 81 VAL A N 1
ATOM 583 C CA . VAL A 1 81 ? 0.115 3.203 10.327 1.00 98.38 81 VAL A CA 1
ATOM 584 C C . VAL A 1 81 ? -0.663 2.137 11.081 1.00 98.38 81 VAL A C 1
ATOM 586 O O . VAL A 1 81 ? -0.195 1.010 11.213 1.00 98.38 81 VAL A O 1
ATOM 589 N N . THR A 1 82 ? -1.860 2.477 11.549 1.00 98.06 82 THR A N 1
ATOM 590 C CA . THR A 1 82 ? -2.775 1.516 12.178 1.00 98.06 82 THR A CA 1
ATOM 591 C C . THR A 1 82 ? -3.920 1.194 11.229 1.00 98.06 82 THR A C 1
ATOM 593 O O . THR A 1 82 ? -4.636 2.097 10.805 1.00 98.06 82 THR A O 1
ATOM 596 N N . TYR A 1 83 ? -4.139 -0.086 10.935 1.00 98.31 83 TYR A N 1
ATOM 597 C CA . TYR A 1 83 ? -5.339 -0.554 10.241 1.00 98.31 83 TYR A CA 1
ATOM 598 C C . TYR A 1 83 ? -6.337 -1.103 11.258 1.00 98.31 83 TYR A C 1
ATOM 600 O O . TYR A 1 83 ? -6.038 -2.066 11.958 1.00 98.31 83 TYR A O 1
ATOM 608 N N . SER A 1 84 ? -7.518 -0.493 11.345 1.00 97.56 84 SER A N 1
ATOM 609 C CA . SER A 1 84 ? -8.575 -0.912 12.269 1.00 97.56 84 SER A CA 1
ATOM 610 C C . SER A 1 84 ? -9.762 -1.473 11.497 1.00 97.56 84 SER A C 1
ATOM 612 O O . SER A 1 84 ? -10.317 -0.786 10.645 1.00 97.56 84 SER A O 1
ATOM 614 N N . GLY A 1 85 ? -10.139 -2.717 11.786 1.00 97.06 85 GLY A N 1
ATOM 615 C CA . GLY A 1 85 ? -11.168 -3.471 11.068 1.00 97.06 85 GLY A CA 1
ATOM 616 C C . GLY A 1 85 ? -10.600 -4.737 10.425 1.00 97.06 85 GLY A C 1
ATOM 617 O O . GLY A 1 85 ? -9.475 -5.143 10.713 1.00 97.06 85 GLY A O 1
ATOM 618 N N . SER A 1 86 ? -11.386 -5.389 9.570 1.00 95.75 86 SER A N 1
ATOM 619 C CA . SER A 1 86 ? -11.005 -6.664 8.952 1.00 95.75 86 SER A CA 1
ATOM 620 C C . SER A 1 86 ? -11.188 -6.637 7.438 1.00 95.75 86 SER A C 1
ATOM 622 O O . SER A 1 86 ? -12.003 -5.882 6.909 1.00 95.75 86 SER A O 1
ATOM 624 N N . ALA A 1 87 ? -10.411 -7.463 6.743 1.00 98.06 87 ALA A N 1
ATOM 625 C CA . ALA A 1 87 ? -10.545 -7.690 5.314 1.00 98.06 87 ALA A CA 1
ATOM 626 C C . ALA A 1 87 ? -10.165 -9.130 4.964 1.00 98.06 87 ALA A C 1
ATOM 628 O O . ALA A 1 87 ? -9.418 -9.789 5.692 1.00 98.06 87 ALA A O 1
ATOM 629 N N . THR A 1 88 ? -10.649 -9.597 3.819 1.00 98.62 88 THR A N 1
ATOM 630 C CA . THR A 1 88 ? -10.277 -10.889 3.229 1.00 98.62 88 THR A CA 1
ATOM 631 C C . THR A 1 88 ? -9.320 -10.712 2.049 1.00 98.62 88 THR A C 1
ATOM 633 O O . THR A 1 88 ? -9.273 -9.648 1.428 1.00 98.62 88 THR A O 1
ATOM 636 N N . GLY A 1 89 ? -8.553 -11.762 1.744 1.00 98.50 89 GLY A N 1
ATOM 637 C CA . GLY A 1 89 ? -7.498 -11.747 0.724 1.00 98.50 89 GLY A CA 1
ATOM 638 C C . GLY A 1 89 ? -6.091 -11.746 1.326 1.00 98.50 89 GLY A C 1
ATOM 639 O O . GLY A 1 89 ? -5.929 -11.809 2.547 1.00 98.50 89 GLY A O 1
ATOM 640 N N . ALA A 1 90 ? -5.071 -11.717 0.466 1.00 98.69 90 ALA A N 1
ATOM 641 C CA . ALA A 1 90 ? -3.672 -11.699 0.896 1.00 98.69 90 ALA A CA 1
ATOM 642 C C . ALA A 1 90 ? -3.311 -10.367 1.569 1.00 98.69 90 ALA A C 1
ATOM 644 O O . ALA A 1 90 ? -3.686 -9.301 1.084 1.00 98.69 90 ALA A O 1
ATOM 645 N N . ARG A 1 91 ? -2.545 -10.405 2.662 1.00 98.75 91 ARG A N 1
ATOM 646 C CA . ARG A 1 91 ? -2.106 -9.179 3.362 1.00 98.75 91 ARG A CA 1
ATOM 647 C C . ARG A 1 91 ? -1.185 -8.327 2.498 1.00 98.75 91 ARG A C 1
ATOM 649 O O . ARG A 1 91 ? -1.353 -7.115 2.396 1.00 98.75 91 ARG A O 1
ATOM 656 N N . TYR A 1 92 ? -0.224 -8.972 1.849 1.00 98.81 92 TYR A N 1
ATOM 657 C CA . TYR A 1 92 ? 0.695 -8.299 0.950 1.00 98.81 92 TYR A CA 1
ATOM 658 C C . TYR A 1 92 ? 1.254 -9.232 -0.124 1.00 98.81 92 TYR A C 1
ATOM 660 O O . TYR A 1 92 ? 1.239 -10.457 0.009 1.00 98.81 92 TYR A O 1
ATOM 668 N N . THR A 1 93 ? 1.795 -8.640 -1.181 1.00 98.69 93 THR A N 1
ATOM 669 C CA . THR A 1 93 ? 2.625 -9.329 -2.172 1.00 98.69 93 THR A 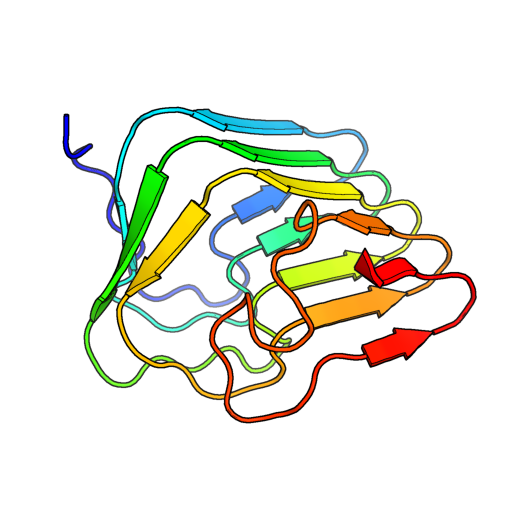CA 1
ATOM 670 C C . THR A 1 93 ? 3.745 -8.397 -2.613 1.00 98.69 93 THR A C 1
ATOM 672 O O . THR A 1 93 ? 3.474 -7.349 -3.199 1.00 98.69 93 THR A O 1
ATOM 675 N N . ALA A 1 94 ? 4.988 -8.794 -2.348 1.00 98.69 94 ALA A N 1
ATOM 676 C CA . ALA A 1 94 ? 6.192 -8.145 -2.859 1.00 98.69 94 ALA A CA 1
ATOM 677 C C . ALA A 1 94 ? 6.851 -9.068 -3.895 1.00 98.69 94 ALA A C 1
ATOM 679 O O . ALA A 1 94 ? 7.249 -10.185 -3.569 1.00 98.69 94 ALA A O 1
ATOM 680 N N . ASN A 1 95 ? 6.949 -8.643 -5.153 1.00 98.31 95 ASN A N 1
ATOM 681 C CA . ASN A 1 95 ? 7.508 -9.479 -6.222 1.00 98.31 95 ASN A CA 1
ATOM 682 C C . ASN A 1 95 ? 8.435 -8.682 -7.149 1.00 98.31 95 ASN A C 1
ATOM 684 O O . ASN A 1 95 ? 8.387 -7.458 -7.174 1.00 98.31 95 ASN A O 1
ATOM 688 N N . SER A 1 96 ? 9.263 -9.353 -7.946 1.00 98.31 96 SER A N 1
ATOM 689 C CA . SER A 1 96 ? 10.069 -8.728 -9.007 1.00 98.31 96 SER A CA 1
ATOM 690 C C . SER A 1 96 ? 10.874 -7.513 -8.516 1.00 98.31 96 SER A C 1
ATOM 692 O O . SER A 1 96 ? 10.716 -6.398 -9.027 1.00 98.31 96 SER A O 1
ATOM 694 N N . ASN A 1 97 ? 11.712 -7.743 -7.500 1.00 98.50 97 ASN A N 1
ATOM 695 C CA . ASN A 1 97 ? 12.576 -6.747 -6.845 1.00 98.50 97 ASN A CA 1
ATOM 696 C C . ASN A 1 97 ? 11.842 -5.560 -6.189 1.00 98.50 97 ASN A C 1
ATOM 698 O O . ASN A 1 97 ? 12.432 -4.502 -5.982 1.00 98.50 97 ASN A O 1
ATOM 702 N N . ALA A 1 98 ? 10.550 -5.699 -5.893 1.00 98.75 98 ALA A N 1
ATOM 703 C CA . ALA A 1 98 ? 9.796 -4.688 -5.162 1.00 98.75 98 ALA A CA 1
ATOM 704 C C . ALA A 1 98 ? 10.014 -4.774 -3.647 1.00 98.75 98 ALA A C 1
ATOM 706 O O . ALA A 1 98 ? 10.342 -5.832 -3.110 1.00 98.75 98 ALA A O 1
ATOM 707 N N . VAL A 1 99 ? 9.764 -3.672 -2.943 1.00 98.81 99 VAL A N 1
ATOM 708 C CA . VAL A 1 99 ? 9.890 -3.610 -1.482 1.00 98.81 99 VAL A CA 1
ATOM 709 C C . VAL A 1 99 ? 8.582 -3.130 -0.865 1.00 98.81 99 VAL A C 1
ATOM 711 O O . VAL A 1 99 ? 7.989 -2.145 -1.305 1.00 98.81 99 VAL A O 1
ATOM 714 N N . ILE A 1 100 ? 8.143 -3.816 0.185 1.00 98.88 100 ILE A N 1
ATOM 715 C CA . ILE A 1 100 ? 7.087 -3.357 1.084 1.00 98.88 100 ILE A CA 1
ATOM 716 C C . ILE A 1 100 ? 7.702 -3.265 2.480 1.00 98.88 100 ILE A C 1
ATOM 718 O O . ILE A 1 100 ? 8.052 -4.282 3.068 1.00 98.88 100 ILE A O 1
ATOM 722 N N . ASN A 1 101 ? 7.857 -2.051 2.997 1.00 98.69 101 ASN A N 1
ATOM 723 C CA . ASN A 1 101 ? 8.473 -1.792 4.294 1.00 98.69 101 ASN A CA 1
ATOM 724 C C . ASN A 1 101 ? 7.434 -1.226 5.272 1.00 98.69 101 ASN A C 1
ATOM 726 O O . ASN A 1 101 ? 6.923 -0.118 5.103 1.00 98.69 101 ASN A O 1
ATOM 730 N N . THR A 1 102 ? 7.132 -2.006 6.300 1.00 98.44 102 THR A N 1
ATOM 731 C CA . THR A 1 102 ? 6.205 -1.682 7.392 1.00 98.44 102 THR A CA 1
ATOM 732 C C . THR A 1 102 ? 6.915 -1.146 8.633 1.00 98.44 102 THR A C 1
ATOM 734 O O . THR A 1 102 ? 6.269 -0.862 9.639 1.00 98.44 102 THR A O 1
ATOM 737 N N . ASN A 1 103 ? 8.242 -0.999 8.571 1.00 96.94 103 ASN A N 1
ATOM 738 C CA . ASN A 1 103 ? 9.112 -0.563 9.661 1.00 96.94 103 ASN A CA 1
ATOM 739 C C . ASN A 1 103 ? 8.919 -1.400 10.935 1.00 96.94 103 ASN A C 1
ATOM 741 O O . ASN A 1 103 ? 8.772 -0.854 12.028 1.00 96.94 103 ASN A O 1
ATOM 745 N N . GLY A 1 104 ? 8.906 -2.731 10.790 1.00 95.25 104 GLY A N 1
ATOM 746 C CA . GLY A 1 104 ? 8.762 -3.658 11.917 1.00 95.25 104 GLY A CA 1
ATOM 747 C C . GLY A 1 104 ? 7.316 -3.977 12.309 1.00 95.25 104 GLY A C 1
ATOM 748 O O . GLY A 1 104 ? 7.082 -4.504 13.393 1.00 95.25 104 GLY A O 1
ATOM 749 N N . GLY A 1 105 ? 6.341 -3.709 11.435 1.00 96.38 105 GLY A N 1
ATOM 750 C CA . GLY A 1 105 ? 4.924 -4.016 11.661 1.00 96.38 105 GLY A CA 1
ATOM 751 C C . GLY A 1 105 ? 4.581 -5.514 11.714 1.00 96.38 105 GLY A C 1
ATOM 752 O O . GLY A 1 105 ? 3.482 -5.889 12.128 1.00 96.38 105 GLY A O 1
ATOM 753 N N . GLY A 1 106 ? 5.511 -6.383 11.302 1.00 97.75 106 GLY A N 1
ATOM 754 C CA . GLY A 1 106 ? 5.359 -7.839 11.309 1.00 97.75 106 GLY A CA 1
ATOM 755 C C . GLY A 1 106 ? 4.466 -8.377 10.183 1.00 97.75 106 GLY A C 1
ATOM 756 O O . GLY A 1 106 ? 3.856 -7.633 9.418 1.00 97.75 106 GLY A O 1
ATOM 757 N N . ALA A 1 107 ? 4.367 -9.705 10.060 1.00 97.38 107 ALA A N 1
ATOM 758 C CA . ALA A 1 107 ? 3.686 -10.365 8.933 1.00 97.38 107 ALA A CA 1
ATOM 759 C C . ALA A 1 107 ? 2.161 -10.124 8.857 1.00 97.38 107 ALA A C 1
ATOM 761 O O . ALA A 1 107 ? 1.541 -10.413 7.831 1.00 97.38 107 ALA A O 1
ATOM 762 N N . ASN A 1 108 ? 1.557 -9.609 9.933 1.00 97.56 108 ASN A N 1
ATOM 763 C CA . ASN A 1 108 ? 0.118 -9.352 10.049 1.00 97.56 108 ASN A CA 1
ATOM 764 C C . ASN A 1 108 ? -0.245 -7.859 9.975 1.00 97.56 108 ASN A C 1
ATOM 766 O O . ASN A 1 108 ? -1.397 -7.517 10.220 1.00 97.56 108 ASN A O 1
ATOM 770 N N . PHE A 1 109 ? 0.714 -6.983 9.653 1.00 98.50 109 PHE A N 1
ATOM 771 C CA . PHE A 1 109 ? 0.526 -5.529 9.654 1.00 98.50 109 PHE A CA 1
ATOM 772 C C . PHE A 1 109 ? -0.630 -5.056 8.760 1.00 98.50 109 PHE A C 1
ATOM 774 O O . PHE A 1 109 ? -1.430 -4.212 9.159 1.00 98.50 109 PHE A O 1
ATOM 781 N N . PHE A 1 110 ? -0.725 -5.604 7.545 1.00 98.69 110 PHE A N 1
ATOM 782 C CA . PHE A 1 110 ? -1.815 -5.298 6.621 1.00 98.69 110 PHE A CA 1
ATOM 783 C C . PHE A 1 110 ? -3.035 -6.201 6.870 1.00 98.69 110 PHE A C 1
ATOM 785 O O . PHE A 1 110 ? -2.860 -7.398 7.117 1.00 98.69 110 PHE A O 1
ATOM 792 N N . PRO A 1 111 ? -4.271 -5.681 6.733 1.00 98.44 111 PRO A N 1
ATOM 793 C CA . PRO A 1 111 ? -5.485 -6.488 6.794 1.00 98.44 111 PRO A CA 1
ATOM 794 C C . PRO A 1 111 ? -5.513 -7.582 5.725 1.00 98.44 111 PRO A C 1
ATOM 796 O O . PRO A 1 111 ? -5.111 -7.368 4.583 1.00 98.44 111 PRO A O 1
ATOM 799 N N . GLY A 1 112 ? -6.034 -8.751 6.086 1.00 98.44 112 GLY A N 1
ATOM 800 C CA . GLY A 1 112 ? -6.178 -9.878 5.170 1.00 98.44 112 GLY A CA 1
ATOM 801 C C . GLY A 1 112 ? -6.297 -11.207 5.908 1.00 98.44 112 GLY A C 1
ATOM 802 O O . GLY A 1 112 ? -5.720 -11.401 6.985 1.00 98.44 112 GLY A O 1
ATOM 803 N N . SER A 1 113 ? -7.036 -12.134 5.305 1.00 98.38 113 SER A N 1
ATOM 804 C CA . SER A 1 113 ? -7.238 -13.493 5.815 1.00 98.38 113 SER A CA 1
ATOM 805 C C . SER A 1 113 ? -6.156 -14.473 5.357 1.00 98.38 113 SER A C 1
ATOM 807 O O . SER A 1 113 ? -5.939 -15.489 6.010 1.00 98.38 113 SER A O 1
ATOM 809 N N . VAL A 1 114 ? -5.460 -14.174 4.258 1.00 98.62 114 VAL A N 1
ATOM 810 C CA . VAL A 1 114 ? -4.411 -15.024 3.681 1.00 98.62 114 VAL A CA 1
ATOM 811 C C . VAL A 1 114 ? -3.043 -14.410 3.971 1.00 98.62 114 VAL A C 1
ATOM 813 O O . VAL A 1 114 ? -2.869 -13.193 3.885 1.00 98.62 114 VAL A O 1
ATOM 816 N N . ALA A 1 115 ? -2.065 -15.249 4.321 1.00 98.62 115 ALA A N 1
ATOM 817 C CA . ALA A 1 115 ? -0.694 -14.809 4.565 1.00 98.62 115 ALA A CA 1
ATOM 818 C C . ALA A 1 115 ? -0.117 -14.056 3.351 1.00 98.62 115 ALA A C 1
ATOM 820 O O . ALA A 1 115 ? -0.436 -14.370 2.204 1.00 98.62 115 ALA A O 1
ATOM 821 N N . GLY A 1 116 ? 0.708 -13.039 3.611 1.00 98.62 116 GLY A N 1
ATOM 822 C CA . GLY A 1 116 ? 1.414 -12.326 2.550 1.00 98.62 116 GLY A CA 1
ATOM 823 C C . GLY A 1 116 ? 2.571 -13.140 1.970 1.00 98.62 116 GLY A C 1
ATOM 824 O O . GLY A 1 116 ? 3.000 -14.133 2.560 1.00 98.62 116 GLY A O 1
ATOM 825 N N . SER A 1 117 ? 3.073 -12.717 0.811 1.00 98.44 117 SER A N 1
ATOM 826 C CA . SER A 1 117 ? 4.175 -13.383 0.115 1.00 98.44 117 SER A CA 1
ATOM 827 C C . SER A 1 117 ? 5.237 -12.404 -0.385 1.00 98.44 117 SER A C 1
ATOM 829 O O . SER A 1 117 ? 4.952 -11.256 -0.735 1.00 98.44 117 SER A O 1
ATOM 831 N N . ALA A 1 118 ? 6.475 -12.891 -0.434 1.00 98.31 118 ALA A N 1
ATOM 832 C CA . ALA A 1 118 ? 7.614 -12.227 -1.048 1.00 98.31 118 ALA A CA 1
ATOM 833 C C . ALA A 1 118 ? 8.296 -13.220 -2.006 1.00 98.31 118 ALA A C 1
ATOM 835 O O . ALA A 1 118 ? 8.561 -14.359 -1.620 1.00 98.31 118 ALA A O 1
ATOM 836 N N . ALA A 1 119 ? 8.518 -12.834 -3.264 1.00 98.12 119 ALA A N 1
ATOM 837 C CA . ALA A 1 119 ? 9.070 -13.713 -4.301 1.00 98.12 119 ALA A CA 1
ATOM 838 C C . ALA A 1 119 ? 9.935 -12.941 -5.307 1.00 98.12 119 ALA A C 1
ATOM 840 O O . ALA A 1 119 ? 9.833 -11.723 -5.410 1.00 98.12 119 ALA A O 1
ATOM 841 N N . THR A 1 120 ? 10.783 -13.642 -6.067 1.00 98.00 120 THR A N 1
ATOM 842 C CA . THR A 1 120 ? 11.596 -13.068 -7.166 1.00 98.00 120 THR A CA 1
ATOM 843 C C . THR A 1 120 ? 12.327 -11.776 -6.760 1.00 98.00 120 THR A C 1
ATOM 845 O O . THR A 1 120 ? 12.168 -10.721 -7.378 1.00 98.00 120 THR A O 1
ATOM 848 N N . GLY A 1 121 ? 13.065 -11.834 -5.649 1.00 98.31 121 GLY A N 1
ATOM 849 C CA . GLY A 1 121 ? 13.795 -10.686 -5.095 1.00 98.31 121 GLY A CA 1
ATOM 850 C C . GLY A 1 121 ? 12.928 -9.638 -4.386 1.00 98.31 121 GLY A C 1
ATOM 851 O O . GLY A 1 121 ? 13.460 -8.643 -3.904 1.00 98.31 121 GLY A O 1
ATOM 852 N N . GLY A 1 122 ? 11.609 -9.832 -4.315 1.00 98.62 122 GLY A N 1
ATOM 853 C CA . GLY A 1 122 ? 10.721 -8.995 -3.518 1.00 98.62 122 GLY A CA 1
ATOM 854 C C . GLY A 1 122 ? 11.017 -9.117 -2.024 1.00 98.62 122 GLY A C 1
ATOM 855 O O . GLY A 1 122 ? 11.342 -10.204 -1.551 1.00 98.62 122 GLY A O 1
ATOM 856 N N . GLN A 1 123 ? 10.891 -8.013 -1.288 1.00 98.62 123 GLN A N 1
ATOM 857 C CA . GLN A 1 123 ? 11.177 -7.955 0.147 1.00 98.62 123 GLN A CA 1
ATOM 858 C C . GLN A 1 123 ? 9.994 -7.403 0.938 1.00 98.62 123 GLN A C 1
ATOM 860 O O . GLN A 1 123 ? 9.359 -6.426 0.530 1.00 98.62 123 GLN A O 1
ATOM 865 N N . TYR A 1 124 ? 9.741 -8.016 2.094 1.00 98.62 124 TYR A N 1
ATOM 866 C CA . TYR A 1 124 ? 8.816 -7.523 3.109 1.00 98.62 124 TYR A CA 1
ATOM 867 C C . TYR A 1 124 ? 9.575 -7.304 4.417 1.00 98.62 124 TYR A C 1
ATOM 869 O O . TYR A 1 12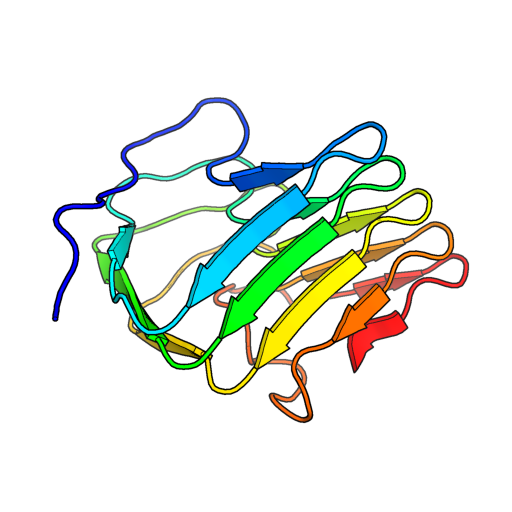4 ? 10.214 -8.236 4.908 1.00 98.62 124 TYR A O 1
ATOM 877 N N . LEU A 1 125 ? 9.519 -6.080 4.945 1.00 97.19 125 LEU A N 1
ATOM 878 C CA . LEU A 1 125 ? 10.317 -5.611 6.085 1.00 97.19 125 LEU A CA 1
ATOM 879 C C . LEU A 1 125 ? 9.433 -4.983 7.173 1.00 97.19 125 LEU A C 1
ATOM 881 O O . LEU A 1 125 ? 8.397 -4.365 6.828 1.00 97.19 125 LEU A O 1
#

Radius of gyration: 12.91 Å; chains: 1; bounding box: 32×31×26 Å

Sequence (125 aa):
MSGNVSFGACAANHLRATQYGSILISGVNYTINGSAVRHHSASPAGYINLVNLTVTLTGTLAFSGGFAFADRLGFITNTNVTYSGSATGARYTANSNAVINTNGGGANFFPGSVAGSAATGGQYL

Organism: NCBI:txid211460